Protein AF-A0A0B6YC49-F1 (afdb_monomer_lite)

Structure (mmCIF, N/CA/C/O backbone):
data_AF-A0A0B6YC49-F1
#
_entry.id   AF-A0A0B6YC49-F1
#
loop_
_atom_site.group_PDB
_atom_site.id
_atom_site.type_symbol
_atom_site.label_atom_id
_atom_site.label_alt_id
_atom_site.label_comp_id
_atom_site.label_asym_id
_atom_site.label_entity_id
_atom_site.label_seq_id
_atom_site.pdbx_PDB_ins_code
_atom_site.Cartn_x
_atom_site.Cartn_y
_atom_site.Cartn_z
_atom_site.occupancy
_atom_site.B_iso_or_equiv
_atom_site.auth_seq_id
_atom_site.auth_comp_id
_atom_site.auth_asym_id
_atom_site.auth_atom_id
_atom_site.pdbx_PDB_model_num
ATOM 1 N N . GLY A 1 1 ? -33.607 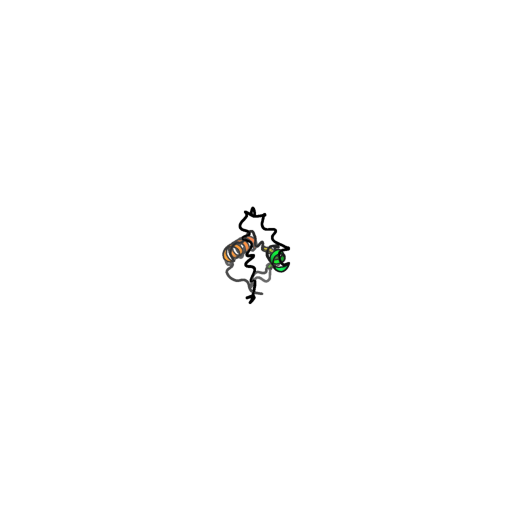-3.738 93.636 1.00 40.28 1 GLY A N 1
ATOM 2 C CA . GLY A 1 1 ? -32.174 -3.443 93.490 1.00 40.28 1 GLY A CA 1
ATOM 3 C C . GLY A 1 1 ? -31.879 -3.197 92.029 1.00 40.28 1 GLY A C 1
ATOM 4 O O . GLY A 1 1 ? -32.163 -4.075 91.230 1.00 40.28 1 GLY A O 1
ATOM 5 N N . ASN A 1 2 ? -31.382 -2.003 91.700 1.00 37.94 2 ASN A N 1
ATOM 6 C CA . ASN A 1 2 ? -30.713 -1.685 90.431 1.00 37.94 2 ASN A CA 1
ATOM 7 C C . ASN A 1 2 ? -29.593 -2.686 90.145 1.00 37.94 2 ASN A C 1
ATOM 9 O O . ASN A 1 2 ? -28.899 -2.983 91.106 1.00 37.94 2 ASN A O 1
ATOM 13 N N . GLN A 1 3 ? -29.348 -3.048 88.876 1.00 48.69 3 GLN A N 1
ATOM 14 C CA . GLN A 1 3 ? -28.027 -2.991 88.218 1.00 48.69 3 GLN A CA 1
ATOM 15 C C . GLN A 1 3 ? -28.197 -2.976 86.679 1.00 48.69 3 GLN A C 1
ATOM 17 O O . GLN A 1 3 ? -28.941 -3.761 86.101 1.00 48.69 3 GLN A O 1
ATOM 22 N N . ASN A 1 4 ? -27.517 -2.015 86.052 1.00 44.59 4 ASN A N 1
ATOM 23 C CA . ASN A 1 4 ? -27.488 -1.666 84.627 1.00 44.59 4 ASN A CA 1
ATOM 24 C C . ASN A 1 4 ? -26.638 -2.650 83.795 1.00 44.59 4 ASN A C 1
ATOM 26 O O . ASN A 1 4 ? -25.715 -3.229 84.363 1.00 44.59 4 ASN A O 1
ATOM 30 N N . HIS A 1 5 ? -26.831 -2.729 82.465 1.00 49.78 5 HIS A N 1
ATOM 31 C CA . HIS A 1 5 ? -25.802 -2.371 81.457 1.00 49.78 5 HIS A CA 1
ATOM 32 C C . HIS A 1 5 ? -26.181 -2.701 79.991 1.00 49.78 5 HIS A C 1
ATOM 34 O O . HIS A 1 5 ? -26.500 -3.834 79.655 1.00 49.78 5 HIS A O 1
ATOM 40 N N . ARG A 1 6 ? -25.934 -1.685 79.145 1.00 45.81 6 ARG A N 1
ATOM 41 C CA . ARG A 1 6 ? -25.530 -1.676 77.720 1.00 45.81 6 ARG A CA 1
ATOM 42 C C . ARG A 1 6 ? -26.555 -1.949 76.607 1.00 45.81 6 ARG A C 1
ATOM 44 O O . ARG A 1 6 ? -26.840 -3.074 76.221 1.00 45.81 6 ARG A O 1
ATOM 51 N N . GLN A 1 7 ? -26.965 -0.818 76.028 1.00 46.78 7 GLN A N 1
ATOM 52 C CA . GLN A 1 7 ? -27.461 -0.597 74.670 1.00 46.78 7 GLN A CA 1
ATOM 53 C C . GLN A 1 7 ? -26.453 -1.079 73.612 1.00 46.78 7 GLN A C 1
ATOM 55 O O . GLN A 1 7 ? -25.250 -0.889 73.785 1.00 46.78 7 GLN A O 1
ATOM 60 N N . HIS A 1 8 ? -26.957 -1.621 72.503 1.00 43.75 8 HIS A N 1
ATOM 61 C CA . HIS A 1 8 ? -26.289 -1.630 71.201 1.00 43.75 8 HIS A CA 1
ATOM 62 C C . HIS A 1 8 ? -27.382 -1.498 70.131 1.00 43.75 8 HIS A C 1
ATOM 64 O O . HIS A 1 8 ? -28.181 -2.410 69.916 1.00 43.75 8 HIS A O 1
ATOM 70 N N . ASP A 1 9 ? -27.443 -0.317 69.522 1.00 43.28 9 ASP A N 1
ATOM 71 C CA . ASP A 1 9 ? -28.387 0.050 68.475 1.00 43.28 9 ASP A CA 1
ATOM 72 C C . ASP A 1 9 ? -27.996 -0.620 67.150 1.00 43.28 9 ASP A C 1
ATOM 74 O O . ASP A 1 9 ? -26.968 -0.304 66.552 1.00 43.28 9 ASP A O 1
ATOM 78 N N . ASN A 1 10 ? -28.827 -1.543 66.663 1.00 40.34 10 ASN A N 1
ATOM 79 C CA . ASN A 1 10 ? -28.689 -2.135 65.331 1.00 40.34 10 ASN A CA 1
ATOM 80 C C . ASN A 1 10 ? -29.543 -1.357 64.325 1.00 40.34 10 ASN A C 1
ATOM 82 O O . ASN A 1 10 ? -30.631 -1.784 63.942 1.00 40.34 10 ASN A O 1
ATOM 86 N N . HIS A 1 11 ? -29.038 -0.208 63.873 1.00 38.16 11 HIS A N 1
ATOM 87 C CA . HIS A 1 11 ? -29.644 0.567 62.787 1.00 38.16 11 HIS A CA 1
ATOM 88 C C . HIS A 1 11 ? -28.979 0.210 61.450 1.00 38.16 11 HIS A C 1
ATOM 90 O O . HIS A 1 11 ? -28.127 0.937 60.949 1.00 38.16 11 HIS A O 1
ATOM 96 N N . SER A 1 12 ? -29.341 -0.934 60.861 1.00 39.97 12 SER A N 1
ATOM 97 C CA . SER A 1 12 ? -28.958 -1.267 59.477 1.00 39.97 12 SER A CA 1
ATOM 98 C C . SER A 1 12 ? -30.090 -0.888 58.526 1.00 39.97 12 SER A C 1
ATOM 100 O O . SER A 1 12 ? -31.052 -1.628 58.332 1.00 39.97 12 SER A O 1
ATOM 102 N N . GLN A 1 13 ? -29.982 0.314 57.963 1.00 44.75 13 GLN A N 1
ATOM 103 C CA . GLN A 1 13 ? -30.852 0.822 56.906 1.00 44.75 13 GLN A CA 1
ATOM 104 C C . GLN A 1 13 ? -30.636 0.015 55.617 1.00 44.75 13 GLN A C 1
ATOM 106 O O . GLN A 1 13 ? -29.552 0.010 55.037 1.00 44.75 13 GLN A O 1
ATOM 111 N N . ASN A 1 14 ? -31.688 -0.674 55.184 1.00 36.50 14 ASN A N 1
ATOM 112 C CA . ASN A 1 14 ? -31.731 -1.497 53.984 1.00 36.50 14 ASN A CA 1
ATOM 113 C C . ASN A 1 14 ? -32.217 -0.638 52.802 1.00 36.50 14 ASN A C 1
ATOM 115 O O . ASN A 1 14 ? -33.420 -0.506 52.568 1.00 36.50 14 ASN A O 1
ATOM 119 N N . TYR A 1 15 ? -31.294 0.000 52.081 1.00 30.56 15 TYR A N 1
ATOM 120 C CA . TYR A 1 15 ? -31.616 0.815 50.904 1.00 30.56 15 TYR A CA 1
ATOM 121 C C . TYR A 1 15 ? -31.666 -0.039 49.632 1.00 30.56 15 TYR A C 1
ATOM 123 O O . TYR A 1 15 ? -30.823 0.088 48.753 1.00 30.56 15 TYR A O 1
ATOM 131 N N . ASN A 1 16 ? -32.686 -0.884 49.502 1.00 42.25 16 ASN A N 1
ATOM 132 C CA . ASN A 1 16 ? -33.043 -1.475 48.212 1.00 42.25 16 ASN A CA 1
ATOM 133 C C . ASN A 1 16 ? -34.243 -0.724 47.633 1.00 42.25 16 ASN A C 1
ATOM 135 O O . ASN A 1 16 ? -35.397 -1.089 47.859 1.00 42.25 16 ASN A O 1
ATOM 139 N N . ARG A 1 17 ? -33.972 0.359 46.894 1.00 34.66 17 ARG A N 1
ATOM 140 C CA . ARG A 1 17 ? -34.993 1.071 46.116 1.00 34.66 17 ARG A CA 1
ATOM 141 C C . ARG A 1 17 ? -34.413 1.577 44.788 1.00 34.66 17 ARG A C 1
ATOM 143 O O . ARG A 1 17 ? -33.829 2.646 44.713 1.00 34.66 17 ARG A O 1
ATOM 150 N N . THR A 1 18 ? -34.571 0.736 43.767 1.00 47.56 18 THR A N 1
ATOM 151 C CA . THR A 1 18 ? -34.767 1.043 42.338 1.00 47.56 18 THR A CA 1
ATOM 152 C C . THR A 1 18 ? -34.104 2.320 41.793 1.00 47.56 18 THR A C 1
ATOM 154 O O . THR A 1 18 ? -34.750 3.362 41.698 1.00 47.56 18 THR A O 1
ATOM 157 N N . ALA A 1 19 ? -32.857 2.219 41.327 1.00 37.44 19 ALA A N 1
ATOM 158 C CA . ALA A 1 19 ? -32.262 3.217 40.439 1.00 37.44 19 ALA A CA 1
ATOM 159 C C . ALA A 1 19 ? -32.431 2.757 38.982 1.00 37.44 19 ALA A C 1
ATOM 161 O O . ALA A 1 19 ? -31.942 1.698 38.589 1.00 37.44 19 ALA A O 1
ATOM 162 N N . LYS A 1 20 ? -33.175 3.541 38.195 1.00 42.97 20 LYS A N 1
ATOM 163 C CA . LYS A 1 20 ? -33.206 3.439 36.732 1.00 42.97 20 LYS A CA 1
ATOM 164 C C . LYS A 1 20 ? -31.768 3.604 36.228 1.00 42.97 20 LYS A C 1
ATOM 166 O O . LYS A 1 20 ? -31.086 4.521 36.661 1.00 42.97 20 LYS A O 1
ATOM 171 N N . SER A 1 21 ? -31.306 2.710 35.361 1.00 46.03 21 SER A N 1
ATOM 172 C CA . SER A 1 21 ? -29.978 2.798 34.754 1.00 46.03 21 SER A CA 1
ATOM 173 C C . SER A 1 21 ? -29.895 4.032 33.853 1.00 46.03 21 SER A C 1
ATOM 175 O O . SER A 1 21 ? -30.506 4.052 32.781 1.00 46.03 21 SER A O 1
ATOM 177 N N . ASP A 1 22 ? -29.158 5.044 34.298 1.00 50.66 22 ASP A N 1
ATOM 178 C CA . ASP A 1 22 ? 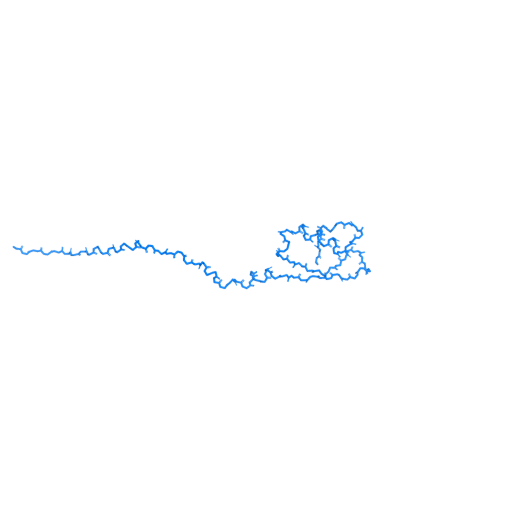-28.745 6.182 33.479 1.00 50.66 22 ASP A CA 1
ATOM 179 C C . ASP A 1 22 ? -27.919 5.705 32.264 1.00 50.66 22 ASP A C 1
ATOM 181 O O . ASP A 1 22 ? -27.252 4.663 32.337 1.00 50.66 22 ASP A O 1
ATOM 185 N N . PRO A 1 23 ? -27.948 6.427 31.126 1.00 54.25 23 PRO A N 1
ATOM 186 C CA . PRO A 1 23 ? -27.093 6.104 29.994 1.00 54.25 23 PRO A CA 1
ATOM 187 C C . PRO A 1 23 ? -25.634 6.251 30.424 1.00 54.25 23 PRO A C 1
ATOM 189 O O . PRO A 1 23 ? -25.263 7.248 31.037 1.00 54.25 23 PRO A O 1
ATOM 192 N N . ILE A 1 24 ? -24.818 5.243 30.110 1.00 52.03 24 ILE A N 1
ATOM 193 C CA . ILE A 1 24 ? -23.379 5.225 30.386 1.00 52.03 24 ILE A CA 1
ATOM 194 C C . ILE A 1 24 ? -22.754 6.442 29.692 1.00 52.03 24 ILE A C 1
ATOM 196 O O . ILE A 1 24 ? -22.474 6.405 28.494 1.00 52.03 24 ILE A O 1
ATOM 200 N N . ASP A 1 25 ? -22.553 7.524 30.443 1.00 53.44 25 ASP A N 1
ATOM 201 C CA . ASP A 1 25 ? -21.703 8.637 30.047 1.00 53.44 25 ASP A CA 1
ATOM 202 C C . ASP A 1 25 ? -20.272 8.102 30.018 1.00 53.44 25 ASP A C 1
ATOM 204 O O . ASP A 1 25 ? -19.578 8.008 31.035 1.00 53.44 25 ASP A O 1
ATOM 208 N N . SER A 1 26 ? -19.858 7.609 28.849 1.00 60.59 26 SER A N 1
ATOM 209 C CA . SER A 1 26 ? -18.477 7.230 28.617 1.00 60.59 26 SER A CA 1
ATOM 210 C C . SER A 1 26 ? -17.653 8.509 28.706 1.00 60.59 26 SER A C 1
ATOM 212 O O . SER A 1 26 ? -17.554 9.249 27.723 1.00 60.59 26 SER A O 1
ATOM 214 N N . GLY A 1 27 ? -17.093 8.765 29.891 1.00 66.00 27 GLY A N 1
ATOM 215 C CA . GLY A 1 27 ? -16.175 9.869 30.141 1.00 66.00 27 GLY A CA 1
ATOM 216 C C . GLY A 1 27 ? -15.095 9.975 29.055 1.00 66.00 27 GLY A C 1
ATOM 217 O O . GLY A 1 27 ? -14.892 9.037 28.278 1.00 66.00 27 GLY A O 1
ATOM 218 N N . PRO A 1 28 ? -14.398 11.120 28.961 1.00 72.75 28 PRO A N 1
ATOM 219 C CA . PRO A 1 28 ? -13.583 11.470 27.804 1.00 72.75 28 PRO A CA 1
ATOM 220 C C . PRO A 1 28 ? -12.652 10.323 27.405 1.00 72.75 28 PRO A C 1
ATOM 222 O O . PRO A 1 28 ? -11.704 9.993 28.119 1.00 72.75 28 PRO A O 1
ATOM 225 N N . GLN A 1 29 ? -12.952 9.712 26.252 1.00 71.88 29 GLN A N 1
ATOM 226 C CA . GLN A 1 29 ? -12.169 8.614 25.694 1.00 71.88 29 GLN A CA 1
ATOM 227 C C . GLN A 1 29 ? -10.695 9.033 25.661 1.00 71.88 29 GLN A C 1
ATOM 229 O O . GLN A 1 29 ? -10.380 10.144 25.207 1.00 71.88 29 GLN A O 1
ATOM 234 N N . PRO A 1 30 ? -9.767 8.188 26.134 1.00 80.12 30 PRO A N 1
ATOM 235 C CA . PRO A 1 30 ? -8.374 8.573 26.198 1.00 80.12 30 PRO A CA 1
ATOM 236 C C . PRO A 1 30 ? -7.862 8.908 24.793 1.00 80.12 30 PRO A C 1
ATOM 238 O O . PRO A 1 30 ? -8.136 8.204 23.819 1.00 80.12 30 PRO A O 1
ATOM 241 N N . ARG A 1 31 ? -7.100 10.004 24.679 1.00 73.69 31 ARG A N 1
ATOM 242 C CA . ARG A 1 31 ? -6.673 10.594 23.391 1.00 73.69 31 ARG A CA 1
ATOM 243 C C . ARG A 1 31 ? -5.978 9.614 22.441 1.00 73.69 31 ARG A C 1
ATOM 245 O O . ARG A 1 31 ? -5.948 9.847 21.235 1.00 73.69 31 ARG A O 1
ATOM 252 N N . TYR A 1 32 ? -5.393 8.536 22.960 1.00 69.25 32 TYR A N 1
ATOM 253 C CA . TYR A 1 32 ? -4.784 7.516 22.114 1.00 69.25 32 TYR A CA 1
ATOM 254 C C . TYR A 1 32 ? -5.839 6.735 21.314 1.00 69.25 32 TYR A C 1
ATOM 256 O O . TYR A 1 32 ? -5.612 6.501 20.132 1.00 69.25 32 TYR A O 1
ATOM 264 N N . LEU A 1 33 ? -7.012 6.422 21.881 1.00 70.00 33 LEU A N 1
ATOM 265 C CA . LEU A 1 33 ? -8.089 5.719 21.170 1.00 70.00 33 LEU A CA 1
ATOM 266 C C . LEU A 1 33 ? -8.680 6.574 20.046 1.00 70.00 33 LEU A C 1
ATOM 268 O O . LEU A 1 33 ? -8.858 6.092 18.929 1.00 70.00 33 LEU A O 1
ATOM 272 N N . SER A 1 34 ? -8.890 7.871 20.285 1.00 73.25 34 SER A N 1
ATOM 273 C CA . SER A 1 34 ? -9.344 8.790 19.232 1.00 73.25 34 SER A CA 1
ATOM 274 C C . SER A 1 34 ? -8.291 9.001 18.135 1.00 73.25 34 SER A C 1
ATOM 276 O O . SER A 1 34 ? -8.634 9.184 16.967 1.00 73.25 34 SER A O 1
ATOM 278 N N . LYS A 1 35 ? -6.998 8.905 18.472 1.00 69.19 35 LYS A N 1
ATOM 279 C CA . LYS A 1 35 ? -5.899 8.897 17.493 1.00 69.19 35 LYS A CA 1
ATOM 280 C C . LYS A 1 35 ? -5.836 7.594 16.690 1.00 69.19 35 LYS A C 1
ATOM 282 O O . LYS A 1 35 ? -5.474 7.637 15.517 1.00 69.19 35 LYS A O 1
ATOM 287 N N . LEU A 1 36 ? -6.185 6.454 17.289 1.00 70.50 36 LEU A N 1
ATOM 288 C CA . LEU A 1 36 ? -6.281 5.174 16.583 1.00 70.50 36 LEU A CA 1
ATOM 289 C C . LEU A 1 36 ? -7.448 5.160 15.594 1.00 70.50 36 LEU A C 1
ATOM 291 O O . LEU A 1 36 ? -7.268 4.646 14.500 1.00 70.50 36 LEU A O 1
ATOM 295 N N . ALA A 1 37 ? -8.584 5.766 15.946 1.00 74.69 37 ALA A N 1
ATOM 296 C CA . ALA A 1 37 ? -9.746 5.895 15.064 1.00 74.69 37 ALA A CA 1
ATOM 297 C C . ALA A 1 37 ? -9.516 6.860 13.886 1.00 74.69 37 ALA A C 1
ATOM 299 O O . ALA A 1 37 ? -10.232 6.815 12.887 1.00 74.69 37 ALA A O 1
ATOM 300 N N . ARG A 1 38 ? -8.516 7.743 13.985 1.00 82.38 38 ARG A N 1
ATOM 301 C CA . ARG A 1 38 ? -8.177 8.677 12.913 1.00 82.38 38 ARG A CA 1
ATOM 302 C C . ARG A 1 38 ? -7.435 7.947 11.793 1.00 82.38 38 ARG A C 1
ATOM 304 O O . ARG A 1 38 ? -6.409 7.305 12.027 1.00 82.38 38 ARG A O 1
ATOM 311 N N . GLY A 1 39 ? -7.931 8.106 10.566 1.00 90.00 39 GLY A N 1
ATOM 312 C CA . GLY A 1 39 ? -7.239 7.640 9.369 1.00 90.00 39 GLY A CA 1
ATOM 313 C C . GLY A 1 39 ? -5.829 8.229 9.255 1.00 90.00 39 GLY A C 1
ATOM 314 O O . GLY A 1 39 ? -5.564 9.349 9.700 1.00 90.00 39 GLY A O 1
ATOM 315 N N . ARG A 1 40 ? -4.908 7.458 8.680 1.00 91.69 40 ARG A N 1
ATOM 316 C CA . ARG A 1 40 ? -3.500 7.833 8.506 1.00 91.69 40 ARG A CA 1
ATOM 317 C C . ARG A 1 40 ? -3.120 7.736 7.048 1.00 91.69 40 ARG A C 1
ATOM 319 O O . ARG A 1 40 ? -3.628 6.886 6.332 1.00 91.69 40 ARG A O 1
ATOM 326 N N . THR A 1 41 ? -2.183 8.568 6.632 1.00 95.12 41 THR A N 1
ATOM 327 C CA . THR A 1 41 ? -1.723 8.606 5.249 1.00 95.12 41 THR A CA 1
ATOM 328 C C . THR A 1 41 ? -0.262 8.193 5.190 1.00 95.12 41 THR A C 1
ATOM 330 O O . THR A 1 41 ? 0.554 8.751 5.921 1.00 95.12 41 THR A O 1
ATOM 333 N N . GLY A 1 42 ? 0.062 7.237 4.322 1.00 94.81 42 GLY A N 1
ATOM 334 C CA . GLY A 1 42 ? 1.427 6.790 4.045 1.00 94.81 42 GLY A CA 1
ATOM 335 C C . GLY A 1 42 ? 1.799 7.011 2.582 1.00 94.81 42 GLY A C 1
ATOM 336 O O . GLY A 1 42 ? 0.930 6.991 1.711 1.00 94.81 42 GLY A O 1
ATOM 337 N N . ASN A 1 43 ? 3.086 7.225 2.315 1.00 97.38 43 ASN A N 1
ATOM 338 C CA . ASN A 1 43 ? 3.633 7.203 0.961 1.00 97.38 43 ASN A CA 1
ATOM 339 C C . ASN A 1 43 ? 4.257 5.828 0.721 1.00 97.38 43 ASN A C 1
ATOM 341 O O . ASN A 1 43 ? 5.073 5.379 1.522 1.00 97.38 43 ASN A O 1
ATOM 345 N N . PHE A 1 44 ? 3.869 5.176 -0.367 1.00 96.88 44 PHE A N 1
ATOM 346 C CA . PHE A 1 44 ? 4.320 3.837 -0.721 1.00 96.88 44 PHE A CA 1
ATOM 347 C C . PHE A 1 44 ? 5.165 3.867 -1.988 1.00 96.88 44 PHE A C 1
ATOM 349 O O . PHE A 1 44 ? 4.874 4.615 -2.922 1.00 96.88 44 PHE A O 1
ATOM 356 N N . PHE A 1 45 ? 6.172 3.005 -2.017 1.00 96.38 45 PHE A N 1
ATOM 357 C CA . PHE A 1 45 ? 7.039 2.758 -3.161 1.00 96.38 45 PHE A CA 1
ATOM 358 C C . PHE A 1 45 ? 6.967 1.274 -3.508 1.00 96.38 45 PHE A C 1
ATOM 360 O O . PHE A 1 45 ? 6.738 0.439 -2.629 1.00 96.38 45 PHE A O 1
ATOM 367 N N . ILE A 1 46 ? 7.168 0.941 -4.780 1.00 95.44 46 ILE A N 1
ATOM 368 C CA . ILE A 1 46 ? 7.313 -0.450 -5.195 1.00 95.44 46 ILE A CA 1
ATOM 369 C C . ILE A 1 46 ? 8.782 -0.843 -5.047 1.00 95.44 46 ILE A C 1
ATOM 371 O O . ILE A 1 46 ? 9.668 -0.229 -5.637 1.00 95.44 46 ILE A O 1
ATOM 375 N N . ASN A 1 47 ? 9.043 -1.885 -4.258 1.00 94.12 47 ASN A N 1
ATOM 376 C CA . ASN A 1 47 ? 10.396 -2.394 -4.088 1.00 94.12 47 ASN A CA 1
ATOM 377 C C . ASN A 1 47 ? 10.970 -2.876 -5.432 1.00 94.12 47 ASN A C 1
ATOM 379 O O . ASN A 1 47 ? 10.338 -3.675 -6.122 1.00 94.12 47 ASN A O 1
ATOM 383 N N . GLY A 1 48 ? 12.171 -2.410 -5.775 1.00 93.00 48 GLY A N 1
ATOM 384 C CA . GLY A 1 48 ? 12.834 -2.728 -7.042 1.00 93.00 48 GLY A CA 1
ATOM 385 C C . GLY A 1 48 ? 12.345 -1.931 -8.258 1.00 93.00 48 GLY A C 1
ATOM 386 O O . GLY A 1 48 ? 12.878 -2.137 -9.343 1.00 93.00 48 GLY A O 1
ATOM 387 N N . ASP A 1 49 ? 11.385 -1.012 -8.103 1.00 93.38 49 ASP A N 1
ATOM 388 C CA . ASP A 1 49 ? 10.940 -0.123 -9.182 1.00 93.38 49 ASP A CA 1
ATOM 389 C C . ASP A 1 49 ? 11.379 1.320 -8.905 1.00 93.38 49 ASP A C 1
ATOM 391 O O . ASP A 1 49 ? 10.730 2.071 -8.178 1.00 93.38 49 ASP A O 1
ATOM 395 N N . ILE A 1 50 ? 12.519 1.696 -9.489 1.00 93.25 50 ILE A N 1
ATOM 396 C CA . ILE A 1 50 ? 13.127 3.025 -9.324 1.00 93.25 50 ILE A CA 1
ATOM 397 C C . ILE A 1 50 ? 12.368 4.136 -10.060 1.00 93.25 50 ILE A C 1
ATOM 399 O O . ILE A 1 50 ? 12.588 5.312 -9.781 1.00 93.25 50 ILE A O 1
ATOM 403 N N . PHE A 1 51 ? 11.507 3.775 -11.015 1.00 94.38 51 PHE A N 1
ATOM 404 C CA . PHE A 1 51 ? 10.745 4.732 -11.815 1.00 94.38 51 PHE A CA 1
ATOM 405 C C . PHE A 1 51 ? 9.335 4.939 -11.266 1.00 94.38 51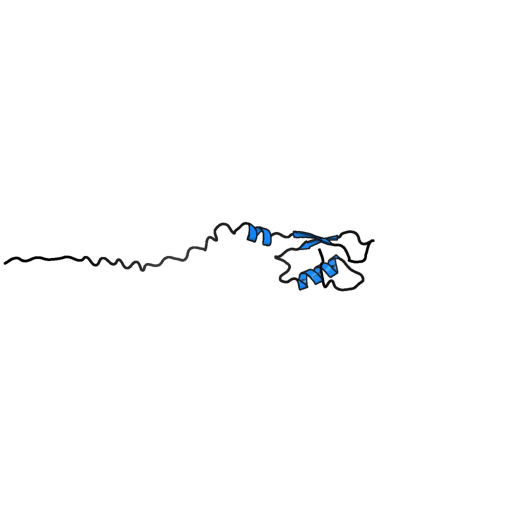 PHE A C 1
ATOM 407 O O . PHE A 1 51 ? 8.667 5.902 -11.646 1.00 94.38 51 PHE A O 1
ATOM 414 N N . PHE A 1 52 ? 8.876 4.066 -10.367 1.00 92.62 52 PHE A N 1
ATOM 415 C CA . PHE A 1 52 ? 7.581 4.213 -9.729 1.00 92.62 52 PHE A CA 1
ATOM 416 C C . PHE A 1 52 ? 7.573 5.426 -8.784 1.00 92.62 52 PHE A C 1
ATOM 418 O O . PHE A 1 52 ? 8.301 5.444 -7.784 1.00 92.62 52 PHE A O 1
ATOM 425 N N . PRO A 1 53 ? 6.731 6.443 -9.041 1.00 93.50 53 PRO A N 1
ATOM 426 C CA . PRO A 1 53 ? 6.613 7.579 -8.141 1.00 93.50 53 PRO A CA 1
ATOM 427 C C . PRO A 1 53 ? 5.950 7.149 -6.830 1.00 93.50 53 PRO A C 1
ATOM 429 O O . PRO A 1 53 ? 5.077 6.282 -6.814 1.00 93.50 53 PRO A O 1
ATOM 432 N N . SER A 1 54 ? 6.301 7.803 -5.720 1.00 94.50 54 SER A N 1
ATOM 433 C CA . SER A 1 54 ? 5.652 7.523 -4.436 1.00 94.50 54 SER A CA 1
ATOM 434 C C . SER A 1 54 ? 4.135 7.687 -4.551 1.00 94.50 54 SER A C 1
ATOM 436 O O . SER A 1 54 ? 3.661 8.732 -5.011 1.00 94.50 54 SER A O 1
ATOM 438 N N . LYS A 1 55 ? 3.362 6.708 -4.081 1.00 96.50 55 LYS A N 1
ATOM 439 C CA . LYS A 1 55 ? 1.901 6.793 -4.073 1.00 96.50 55 LYS A CA 1
ATOM 440 C C . LYS A 1 55 ? 1.383 7.010 -2.664 1.00 96.50 55 LYS A C 1
ATOM 442 O O . LYS A 1 55 ? 1.614 6.205 -1.764 1.00 96.50 55 LYS A O 1
ATOM 447 N N . LYS A 1 56 ? 0.661 8.112 -2.477 1.00 97.44 56 LYS A N 1
ATOM 448 C CA . LYS A 1 56 ? 0.031 8.461 -1.207 1.00 97.44 56 LYS A CA 1
ATOM 449 C C . LYS A 1 56 ? -1.267 7.668 -1.034 1.00 97.44 56 LYS A C 1
ATOM 451 O O . LYS A 1 56 ? -2.176 7.796 -1.851 1.00 97.44 56 LYS A O 1
ATOM 456 N N . VAL A 1 57 ? -1.363 6.872 0.028 1.00 96.62 57 VAL A N 1
ATOM 457 C CA . VAL A 1 57 ? -2.527 6.023 0.324 1.00 96.62 57 VAL A CA 1
ATOM 458 C C . VAL A 1 57 ? -2.984 6.233 1.766 1.00 96.62 57 VAL A C 1
ATOM 460 O O . VAL A 1 57 ? -2.170 6.365 2.680 1.00 96.62 57 VAL A O 1
ATOM 463 N N . VAL A 1 58 ? -4.303 6.285 1.960 1.00 94.19 58 VAL A N 1
ATOM 464 C CA . VAL A 1 58 ? -4.939 6.429 3.274 1.00 94.19 58 VAL A CA 1
ATOM 465 C C . VAL A 1 58 ? -5.299 5.055 3.833 1.00 94.19 58 VAL A C 1
ATOM 467 O O . VAL A 1 58 ? -5.986 4.275 3.177 1.00 94.19 58 VAL A O 1
ATOM 470 N N . TYR A 1 59 ? -4.883 4.801 5.068 1.00 93.31 59 TYR A N 1
ATOM 471 C CA . TYR A 1 59 ? -5.395 3.750 5.930 1.00 93.31 59 TYR A CA 1
ATOM 472 C C . TYR A 1 59 ? -6.505 4.321 6.813 1.00 93.31 59 TYR A C 1
ATOM 474 O O . TYR A 1 59 ? -6.252 5.205 7.635 1.00 93.31 59 TYR A O 1
ATOM 482 N N . ASN A 1 60 ? -7.725 3.809 6.662 1.00 91.50 60 ASN A N 1
ATOM 483 C CA . ASN A 1 60 ? -8.844 4.140 7.534 1.00 91.50 60 ASN A CA 1
ATOM 484 C C . ASN A 1 60 ? -9.232 2.918 8.392 1.00 91.50 60 ASN A C 1
ATOM 486 O O . ASN A 1 60 ? -9.809 1.971 7.854 1.00 91.50 60 ASN A O 1
ATOM 490 N N . PRO A 1 61 ? -8.974 2.932 9.712 1.00 88.12 61 PRO A N 1
ATOM 491 C CA . PRO A 1 61 ? -9.277 1.797 10.582 1.00 88.12 61 PRO A CA 1
ATOM 492 C C . PRO A 1 61 ? -10.772 1.465 10.691 1.00 88.12 61 PRO A C 1
ATOM 494 O O . PRO A 1 61 ? -11.106 0.358 11.093 1.00 88.12 61 PRO A O 1
ATOM 497 N N . THR A 1 62 ? -11.684 2.376 10.328 1.00 88.44 62 THR A N 1
ATOM 498 C CA . THR A 1 62 ? -13.122 2.049 10.281 1.00 88.44 62 THR A CA 1
ATOM 499 C C . THR A 1 62 ? -13.516 1.268 9.028 1.00 88.44 62 THR A C 1
ATOM 501 O O . THR A 1 62 ? -14.546 0.600 9.024 1.00 88.44 62 THR A O 1
ATOM 504 N N . GLN A 1 63 ? -12.700 1.339 7.972 1.00 89.88 63 GLN A N 1
ATOM 505 C CA . GLN A 1 63 ? -12.939 0.664 6.697 1.00 89.88 63 GLN A CA 1
ATOM 506 C C . GLN A 1 63 ? -12.265 -0.712 6.637 1.00 89.88 63 GLN A C 1
ATOM 508 O O . GLN A 1 63 ? -12.824 -1.643 6.062 1.00 89.88 63 GLN A O 1
ATOM 513 N N . PHE A 1 64 ? -11.076 -0.850 7.225 1.00 91.06 64 PHE A N 1
ATOM 514 C CA . PHE A 1 64 ? -10.286 -2.078 7.167 1.00 91.06 64 PHE A CA 1
ATOM 515 C C . PHE A 1 64 ? -10.341 -2.806 8.510 1.00 91.06 64 PHE A C 1
ATOM 517 O O . PHE A 1 64 ? -9.785 -2.335 9.500 1.00 91.06 64 PHE A O 1
ATOM 524 N N . LYS A 1 65 ? -11.027 -3.954 8.539 1.00 86.12 65 LYS A N 1
ATOM 525 C CA . LYS A 1 65 ? -11.154 -4.793 9.743 1.00 86.12 65 LYS A CA 1
ATOM 526 C C . LYS A 1 65 ? -9.911 -5.637 10.005 1.00 86.12 65 LYS A C 1
ATOM 528 O O . LYS A 1 65 ? -9.624 -5.960 11.153 1.00 86.12 65 LYS A O 1
ATOM 533 N N . ASP A 1 66 ? -9.191 -5.986 8.947 1.00 91.12 66 ASP A N 1
ATOM 534 C CA . ASP A 1 66 ? -7.964 -6.761 9.002 1.00 91.12 66 ASP A CA 1
ATOM 535 C C . ASP A 1 66 ? -6.890 -6.165 8.080 1.00 91.12 66 ASP A C 1
ATOM 537 O O . ASP A 1 66 ? -7.125 -5.286 7.243 1.00 91.12 66 ASP A O 1
ATOM 541 N N . PHE A 1 67 ? -5.662 -6.636 8.275 1.00 92.00 67 PHE A N 1
ATOM 542 C CA . PHE A 1 67 ? -4.521 -6.197 7.483 1.00 92.00 67 PHE A CA 1
ATOM 543 C C . PHE A 1 67 ? -4.550 -6.767 6.060 1.00 92.00 67 PHE A C 1
ATOM 545 O O . PHE A 1 67 ? -4.056 -6.120 5.140 1.00 92.00 67 PHE A O 1
ATOM 552 N N . ALA A 1 68 ? -5.153 -7.945 5.871 1.00 94.19 68 ALA A N 1
ATOM 553 C CA . ALA A 1 68 ? -5.283 -8.587 4.567 1.00 94.19 68 ALA A CA 1
ATOM 554 C C . ALA A 1 68 ? -6.144 -7.750 3.604 1.00 94.19 68 ALA A C 1
ATOM 556 O O . ALA A 1 68 ? -5.673 -7.421 2.519 1.00 94.19 68 ALA A O 1
ATOM 557 N N . CYS A 1 69 ? -7.320 -7.271 4.032 1.00 95.00 69 CYS A N 1
ATOM 558 C CA . CYS A 1 69 ? -8.155 -6.392 3.206 1.00 95.00 69 CYS A CA 1
ATOM 559 C C . CYS A 1 69 ? -7.433 -5.087 2.852 1.00 95.00 69 CYS A C 1
ATOM 561 O O . CYS A 1 69 ? -7.609 -4.542 1.763 1.00 95.00 69 CYS A O 1
ATOM 563 N N . TYR A 1 70 ? -6.602 -4.568 3.761 1.00 95.38 70 TYR A N 1
ATOM 564 C CA . TYR A 1 70 ? -5.789 -3.393 3.459 1.00 95.38 70 TYR A CA 1
ATOM 565 C C . TYR A 1 70 ? -4.691 -3.684 2.420 1.00 95.38 70 TYR A C 1
ATOM 567 O O . TYR A 1 70 ? -4.376 -2.810 1.614 1.00 95.38 70 TYR A O 1
ATOM 575 N N . MET A 1 71 ? -4.129 -4.896 2.392 1.00 96.00 71 MET A N 1
ATOM 576 C CA . MET A 1 71 ? -3.163 -5.320 1.369 1.00 96.00 71 MET A CA 1
ATOM 577 C C . MET A 1 71 ? -3.798 -5.489 -0.009 1.00 96.00 71 MET A C 1
ATOM 579 O O . MET A 1 71 ? -3.206 -5.074 -1.008 1.00 96.00 71 MET A O 1
ATOM 583 N N . ASP A 1 72 ? -5.011 -6.034 -0.070 1.00 96.31 72 ASP A N 1
ATOM 584 C CA . ASP A 1 72 ? -5.770 -6.133 -1.319 1.00 96.31 72 ASP A CA 1
ATOM 585 C C . ASP A 1 72 ? -6.101 -4.733 -1.848 1.00 96.31 72 ASP A C 1
ATOM 587 O O . ASP A 1 72 ? -5.802 -4.400 -2.996 1.00 96.31 72 ASP A O 1
ATOM 591 N N . TYR A 1 73 ? -6.562 -3.846 -0.964 1.00 96.31 73 TYR A N 1
ATOM 592 C CA . TYR A 1 73 ? -6.753 -2.435 -1.286 1.00 96.31 73 TYR A CA 1
ATOM 593 C C . TYR A 1 73 ? -5.461 -1.753 -1.764 1.00 96.31 73 TYR A C 1
ATOM 595 O O . TYR A 1 73 ? -5.471 -1.000 -2.740 1.00 96.31 73 TYR A O 1
ATOM 603 N N . LEU A 1 74 ? -4.323 -2.006 -1.112 1.00 96.31 74 LEU A N 1
ATOM 604 C CA . LEU A 1 74 ? -3.031 -1.487 -1.562 1.00 96.31 74 LEU A CA 1
ATOM 605 C C . LEU A 1 74 ? -2.633 -2.045 -2.925 1.00 96.31 74 LEU A C 1
ATOM 607 O O . LEU A 1 74 ? -2.042 -1.313 -3.712 1.00 96.31 74 LEU A O 1
ATOM 611 N N . THR A 1 75 ? -2.969 -3.296 -3.228 1.00 97.19 75 THR A N 1
ATOM 612 C CA . THR A 1 75 ? -2.718 -3.905 -4.538 1.00 97.19 75 THR A CA 1
ATOM 613 C C . THR A 1 75 ? -3.470 -3.155 -5.629 1.00 97.19 75 THR A C 1
ATOM 615 O O . THR A 1 75 ? -2.855 -2.725 -6.603 1.00 97.19 75 THR A O 1
ATOM 618 N N . GLU A 1 76 ? -4.765 -2.907 -5.434 1.00 96.38 76 GLU A N 1
ATOM 619 C CA . GLU A 1 76 ? -5.577 -2.121 -6.369 1.00 96.38 76 GLU A CA 1
ATOM 620 C C . GLU A 1 76 ? -5.052 -0.691 -6.512 1.00 96.38 76 GLU A C 1
ATOM 622 O O . GLU A 1 76 ? -4.976 -0.137 -7.610 1.00 96.38 76 GLU A O 1
ATOM 627 N N . ARG A 1 77 ? -4.653 -0.073 -5.394 1.00 96.19 77 ARG A N 1
ATOM 628 C CA . ARG A 1 77 ? -4.141 1.295 -5.409 1.00 96.19 77 ARG A CA 1
ATOM 629 C C . ARG A 1 77 ? -2.779 1.390 -6.064 1.00 96.19 77 ARG A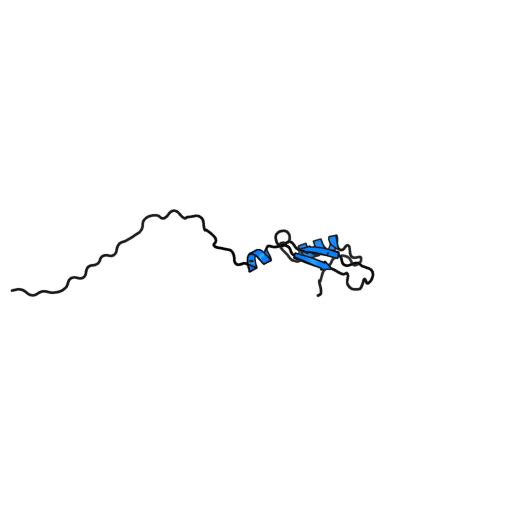 C 1
ATOM 631 O O . ARG A 1 77 ? -2.564 2.354 -6.786 1.00 96.19 77 ARG A O 1
ATOM 638 N N . LEU A 1 78 ? -1.853 0.474 -5.823 1.00 95.25 78 LEU A N 1
ATOM 639 C CA . LEU A 1 78 ? -0.496 0.553 -6.362 1.00 95.25 78 LEU A CA 1
ATOM 640 C C . LEU A 1 78 ? -0.411 0.010 -7.792 1.00 95.25 78 LEU A C 1
ATOM 642 O O . LEU A 1 78 ? 0.426 0.488 -8.551 1.00 95.25 78 LEU A O 1
ATOM 646 N N . GLY A 1 79 ? -1.287 -0.925 -8.171 1.00 94.19 79 GLY A N 1
ATOM 647 C CA . GLY A 1 79 ? -1.268 -1.597 -9.472 1.00 94.19 79 GLY A CA 1
ATOM 648 C C . GLY A 1 79 ? 0.089 -2.219 -9.829 1.00 94.19 79 GLY A C 1
ATOM 649 O O . GLY A 1 79 ? 0.559 -2.007 -10.949 1.00 94.19 79 GLY A O 1
ATOM 650 N N . PRO A 1 80 ? 0.778 -2.918 -8.905 1.00 92.81 80 PRO A N 1
ATOM 651 C CA . PRO A 1 80 ? 2.127 -3.387 -9.167 1.00 92.81 80 PRO A CA 1
ATOM 652 C C . PRO A 1 80 ? 2.141 -4.523 -10.198 1.00 92.81 80 PRO A C 1
ATOM 654 O O . PRO A 1 80 ? 1.271 -5.392 -10.228 1.00 92.81 80 PRO A O 1
ATOM 657 N N . ARG A 1 81 ? 3.198 -4.572 -11.015 1.00 91.00 81 ARG A N 1
ATOM 658 C CA . ARG A 1 81 ? 3.341 -5.573 -12.091 1.00 91.00 81 ARG A CA 1
ATOM 659 C C . ARG A 1 81 ? 3.573 -6.998 -11.576 1.00 91.00 81 ARG A C 1
ATOM 661 O O . ARG A 1 81 ? 3.352 -7.951 -12.311 1.00 91.00 81 ARG A O 1
ATOM 668 N N . PHE A 1 82 ? 4.014 -7.147 -10.325 1.00 90.75 82 PHE A N 1
ATOM 669 C CA . PHE A 1 82 ? 4.294 -8.442 -9.693 1.00 90.75 82 PHE A CA 1
ATOM 670 C C . PHE A 1 82 ? 3.053 -9.113 -9.068 1.00 90.75 82 PHE A C 1
ATOM 672 O O . PHE A 1 82 ? 3.182 -10.149 -8.416 1.00 90.75 82 PHE A O 1
ATOM 679 N N . GLY A 1 83 ? 1.856 -8.544 -9.244 1.00 93.12 83 GLY A N 1
ATOM 680 C CA . GLY A 1 83 ? 0.607 -9.104 -8.722 1.00 93.12 83 GLY A CA 1
ATOM 681 C C . GLY A 1 83 ? 0.226 -8.539 -7.353 1.00 93.12 83 GLY A C 1
ATOM 682 O O . GLY A 1 83 ? 0.173 -7.332 -7.181 1.00 93.12 83 GLY A O 1
ATOM 683 N N . VAL A 1 84 ? -0.093 -9.394 -6.379 1.00 96.12 84 VAL A N 1
ATOM 684 C CA . VAL A 1 84 ? -0.660 -8.961 -5.084 1.00 96.12 84 VAL A CA 1
ATOM 685 C C . VAL A 1 84 ? 0.426 -8.554 -4.083 1.00 96.12 84 VAL A C 1
ATOM 687 O O . VAL A 1 84 ? 1.445 -9.235 -3.936 1.00 96.12 84 VAL A O 1
ATOM 690 N N . VAL A 1 85 ? 0.191 -7.467 -3.345 1.00 96.12 85 VAL A N 1
ATOM 691 C CA . VAL A 1 85 ? 1.044 -7.025 -2.234 1.00 96.12 85 VAL A CA 1
ATOM 692 C C . VAL A 1 85 ? 0.898 -7.987 -1.055 1.00 96.12 85 VAL A C 1
ATOM 694 O O . VAL A 1 85 ? -0.199 -8.229 -0.569 1.00 96.12 85 VAL A O 1
ATOM 697 N N . ARG A 1 86 ? 2.019 -8.526 -0.559 1.00 95.25 86 ARG A N 1
ATOM 698 C CA . ARG A 1 86 ? 2.029 -9.455 0.593 1.00 95.25 86 ARG A CA 1
ATOM 699 C C . ARG A 1 86 ? 2.824 -8.969 1.799 1.00 95.25 86 ARG A C 1
ATOM 701 O O . ARG A 1 86 ? 2.714 -9.541 2.879 1.00 95.25 86 ARG A O 1
ATOM 708 N N . ARG A 1 87 ? 3.663 -7.948 1.619 1.00 95.25 87 ARG A N 1
ATOM 709 C CA . ARG A 1 87 ? 4.534 -7.410 2.667 1.00 95.25 87 ARG A CA 1
ATOM 710 C C . ARG A 1 87 ? 4.779 -5.927 2.429 1.00 95.25 87 ARG A C 1
ATOM 712 O O . ARG A 1 87 ? 5.020 -5.519 1.297 1.00 95.25 87 ARG A O 1
ATOM 719 N N . ILE A 1 88 ? 4.762 -5.159 3.513 1.00 94.75 88 ILE A N 1
ATOM 720 C CA . ILE A 1 88 ? 5.248 -3.780 3.563 1.00 94.75 88 ILE A CA 1
ATOM 721 C C . ILE A 1 88 ? 6.534 -3.790 4.388 1.00 94.75 88 ILE A C 1
ATOM 723 O O . ILE A 1 88 ? 6.580 -4.419 5.445 1.00 94.75 88 ILE A O 1
ATOM 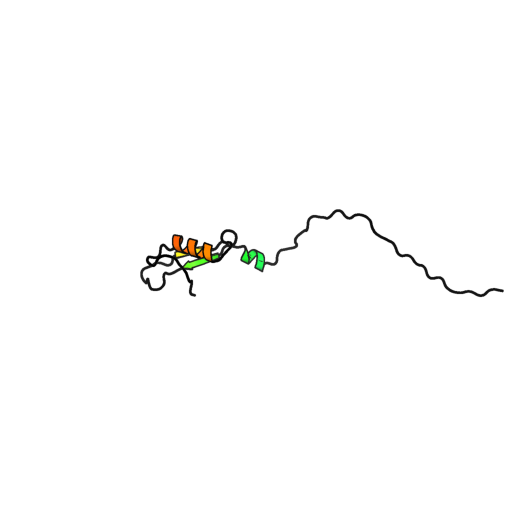727 N N . CYS A 1 89 ? 7.554 -3.097 3.897 1.00 94.00 89 CYS A N 1
ATOM 728 C CA . CYS A 1 89 ? 8.803 -2.848 4.610 1.00 94.00 89 CYS A CA 1
ATOM 729 C C . CYS A 1 89 ? 8.930 -1.340 4.860 1.00 94.00 89 CYS A C 1
ATOM 731 O O . CYS A 1 89 ? 8.400 -0.548 4.076 1.00 94.00 89 CYS A O 1
ATOM 733 N N . THR A 1 90 ? 9.601 -0.964 5.946 1.00 93.19 90 THR A N 1
ATOM 734 C CA . THR A 1 90 ? 9.831 0.429 6.364 1.00 93.19 90 THR A CA 1
ATOM 735 C C . THR A 1 90 ? 11.306 0.755 6.374 1.00 93.19 90 THR A C 1
ATOM 737 O O . THR A 1 90 ? 12.062 -0.142 6.812 1.00 93.19 90 THR A O 1
#

pLDDT: mean 76.78, std 22.24, range [30.56, 97.44]

Sequence (90 aa):
GNQNHRQHDNHSQNYNRTAKSDPIDSGPQPRYLSKLARGRTGNFFINGDIFFPSKKVVYNPTQFKDFACYMDYLTERLGPRFGVVRRICT

Organism: NCBI:txid1028688

Radius of gyration: 31.76 Å; chains: 1; bounding box: 48×21×106 Å

Foldseek 3Di: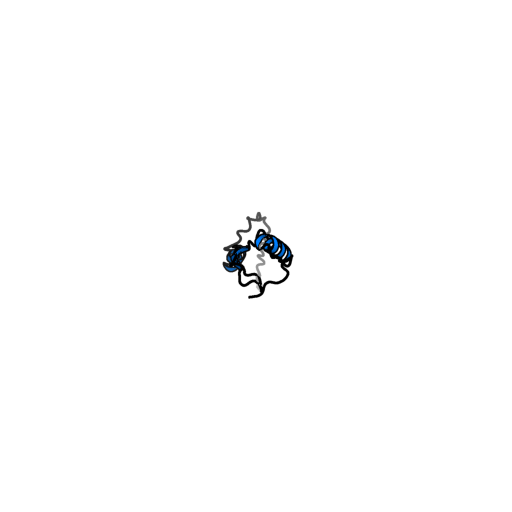
DDDDDDDDDDPDDDPPDDDDDDPPPPPDDPVVVVVVQDKDWDWDDDPPDPPQDTDIDIDHCVVDVDVVVVQQVVCVRRVDPVHTGDDDDD

InterPro domains:
  IPR003533 Doublecortin domain [PS50309] (40-90)
  IPR036572 Doublecortin domain superfamily [G3DSA:3.10.20.230] (29-90)
  IPR036572 Doublecortin domain superfamily [SSF89837] (36-90)

Secondary structure (DSSP, 8-state):
------------------------------HHHHHHHS-EEEEE--TT-SSSPPEEEEE-TTT-SSHHHHHHHHHHHH--TT-S------